Protein AF-A0A953QX97-F1 (afdb_monomer_lite)

Foldseek 3Di:
DQPVVVVVVVVVCCCVPDPVPHDAPDPVRSVVSSVVVVVVCVVVDDDDDDDDDDPVVVPPDD

Secondary structure (DSSP, 8-state):
--HHHHHHHHHHHHIIIIITT---SSHHHHHHHHHHHHHHHHHHPPPP------GGGG----

Structure (mmCIF, N/CA/C/O backbone):
data_AF-A0A953QX97-F1
#
_entry.id   AF-A0A953QX97-F1
#
loop_
_atom_site.group_PDB
_atom_site.id
_atom_site.type_symbol
_atom_site.label_atom_id
_atom_site.label_alt_id
_atom_site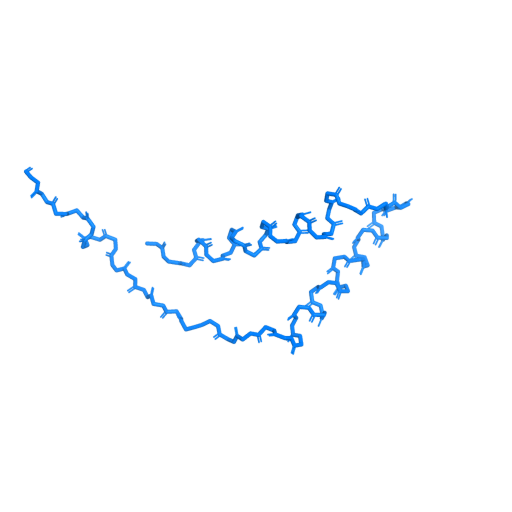.label_comp_id
_atom_site.label_asym_id
_atom_site.label_entity_id
_atom_site.label_seq_id
_atom_site.pdbx_PDB_ins_code
_atom_site.Cartn_x
_atom_site.Cartn_y
_atom_site.Cartn_z
_atom_site.occupancy
_atom_site.B_iso_or_equiv
_atom_site.auth_seq_id
_atom_site.auth_comp_id
_atom_site.auth_asym_id
_atom_site.auth_atom_id
_atom_site.pdbx_PDB_model_num
ATOM 1 N N . SER A 1 1 ? 21.172 -10.842 -5.488 1.00 54.31 1 SER A N 1
ATOM 2 C CA . SER A 1 1 ? 19.816 -10.936 -4.907 1.00 54.31 1 SER A CA 1
ATOM 3 C C . SER A 1 1 ? 18.952 -9.772 -5.378 1.00 54.31 1 SER A C 1
ATOM 5 O O . SER A 1 1 ? 19.020 -8.703 -4.796 1.00 54.31 1 SER A O 1
ATOM 7 N N . SER A 1 2 ? 18.210 -9.927 -6.482 1.00 66.06 2 SER A N 1
ATOM 8 C CA . SER A 1 2 ? 17.382 -8.841 -7.058 1.00 66.06 2 SER A CA 1
ATOM 9 C C . SER A 1 2 ? 15.912 -8.897 -6.606 1.00 66.06 2 SER A C 1
ATOM 11 O O . SER A 1 2 ? 15.245 -7.869 -6.559 1.00 66.06 2 SER A O 1
ATOM 13 N N . TRP A 1 3 ? 15.420 -10.079 -6.212 1.00 69.75 3 TRP A N 1
ATOM 14 C CA . TRP A 1 3 ? 14.010 -10.306 -5.871 1.00 69.75 3 TRP A CA 1
ATOM 15 C C . TRP A 1 3 ? 13.602 -9.760 -4.497 1.00 69.75 3 TRP A C 1
ATOM 17 O O . TRP A 1 3 ? 12.664 -8.971 -4.415 1.00 69.75 3 TRP A O 1
ATOM 27 N N . MET A 1 4 ? 14.356 -10.100 -3.446 1.00 79.31 4 MET A N 1
ATOM 28 C CA . MET A 1 4 ? 14.082 -9.643 -2.075 1.00 79.31 4 MET A CA 1
ATOM 29 C C . MET A 1 4 ? 14.016 -8.112 -1.988 1.00 79.31 4 MET A C 1
ATOM 31 O O . MET A 1 4 ? 13.078 -7.551 -1.436 1.00 79.31 4 MET A O 1
ATOM 35 N N . ASN A 1 5 ? 14.937 -7.440 -2.679 1.00 81.88 5 ASN A N 1
ATOM 36 C CA . ASN A 1 5 ? 14.987 -5.985 -2.747 1.00 81.88 5 ASN A CA 1
ATOM 37 C C . ASN A 1 5 ? 13.700 -5.364 -3.332 1.00 81.88 5 ASN A C 1
ATOM 39 O O . ASN A 1 5 ? 13.280 -4.300 -2.897 1.00 81.88 5 ASN A O 1
ATOM 43 N N . GLN A 1 6 ? 13.044 -6.001 -4.312 1.00 80.81 6 GLN A N 1
ATOM 44 C CA . GLN A 1 6 ? 11.787 -5.471 -4.868 1.00 80.81 6 GLN A CA 1
ATOM 45 C C . GLN A 1 6 ? 10.613 -5.640 -3.901 1.00 80.81 6 GLN A C 1
ATOM 47 O O . GLN A 1 6 ? 9.771 -4.749 -3.791 1.00 80.81 6 GLN A O 1
ATOM 52 N N . VAL A 1 7 ? 10.573 -6.764 -3.184 1.00 86.12 7 VAL A N 1
ATOM 53 C CA . VAL A 1 7 ? 9.558 -7.028 -2.159 1.00 86.12 7 VAL A CA 1
ATOM 54 C C . VAL A 1 7 ? 9.692 -6.024 -1.008 1.00 86.12 7 VAL A C 1
ATOM 56 O O . VAL A 1 7 ? 8.703 -5.408 -0.616 1.00 86.12 7 VAL A O 1
ATOM 59 N N . GLU A 1 8 ? 10.915 -5.772 -0.537 1.00 89.88 8 GLU A N 1
ATOM 60 C CA . GLU A 1 8 ? 11.212 -4.780 0.508 1.00 89.88 8 GLU A CA 1
ATOM 61 C C . GLU A 1 8 ? 10.810 -3.353 0.099 1.00 89.88 8 GLU A C 1
ATOM 63 O O . GLU A 1 8 ? 10.184 -2.626 0.878 1.00 89.88 8 GLU A O 1
ATOM 68 N N . ILE A 1 9 ? 11.103 -2.954 -1.145 1.00 89.06 9 ILE A N 1
ATOM 69 C CA . ILE A 1 9 ? 10.695 -1.649 -1.688 1.00 89.06 9 ILE A CA 1
ATOM 70 C C . ILE A 1 9 ? 9.168 -1.527 -1.726 1.00 89.06 9 ILE A C 1
ATOM 72 O O . ILE A 1 9 ? 8.624 -0.468 -1.401 1.00 89.06 9 ILE A O 1
ATOM 76 N N . TRP A 1 10 ? 8.462 -2.590 -2.114 1.00 90.12 10 TRP A N 1
ATOM 77 C CA . TRP A 1 10 ? 7.002 -2.579 -2.146 1.00 90.12 10 TRP A CA 1
ATOM 78 C C . TRP A 1 10 ? 6.405 -2.434 -0.740 1.00 90.12 10 TRP A C 1
ATOM 80 O O . TRP A 1 10 ? 5.544 -1.578 -0.530 1.00 90.12 10 TRP A O 1
ATOM 90 N N . PHE A 1 11 ? 6.912 -3.181 0.246 1.00 92.44 11 PHE A N 1
ATOM 91 C CA . PHE A 1 11 ? 6.471 -3.045 1.639 1.00 92.44 11 PHE A CA 1
ATOM 92 C C . PHE A 1 11 ? 6.786 -1.667 2.229 1.00 92.44 11 PHE A C 1
ATOM 94 O O . PHE A 1 11 ? 5.952 -1.100 2.934 1.00 92.44 11 PHE A O 1
ATOM 101 N N . SER A 1 12 ? 7.924 -1.074 1.868 1.00 93.94 12 SER A N 1
ATOM 102 C CA . SER A 1 12 ? 8.275 0.294 2.271 1.00 93.94 12 SER A CA 1
ATOM 103 C C . SER A 1 12 ? 7.261 1.327 1.762 1.00 93.94 12 SER A C 1
ATOM 105 O O . SER A 1 12 ? 6.946 2.289 2.464 1.00 93.94 12 SER A O 1
ATOM 107 N N . LYS A 1 13 ? 6.712 1.133 0.554 1.00 92.88 13 LYS A N 1
ATOM 108 C CA . LYS A 1 13 ? 5.627 1.979 0.028 1.00 92.88 13 LYS A CA 1
ATOM 109 C C . LYS A 1 13 ? 4.322 1.769 0.786 1.00 92.88 13 LYS A C 1
ATOM 111 O O . LYS A 1 13 ? 3.710 2.750 1.200 1.00 92.88 13 LYS A O 1
ATOM 116 N N . LEU A 1 14 ? 3.933 0.511 1.011 1.00 94.25 14 LEU A N 1
ATOM 117 C CA . LEU A 1 14 ? 2.736 0.176 1.786 1.00 94.25 14 LEU A CA 1
ATOM 118 C C . LEU A 1 14 ? 2.776 0.825 3.176 1.00 94.25 14 LEU A C 1
ATOM 120 O O . LEU A 1 14 ? 1.784 1.407 3.609 1.00 94.25 14 LEU A O 1
ATOM 124 N N . GLN A 1 15 ? 3.925 0.761 3.851 1.00 95.19 15 GLN A N 1
ATOM 125 C CA . GLN A 1 15 ? 4.103 1.363 5.166 1.00 95.19 15 GLN A CA 1
ATOM 126 C C . GLN A 1 15 ? 3.882 2.880 5.121 1.00 95.19 15 GLN A C 1
ATOM 128 O O . GLN A 1 15 ? 3.005 3.387 5.815 1.00 95.19 15 GLN A O 1
ATOM 133 N N . ARG A 1 16 ? 4.587 3.593 4.239 1.00 95.31 16 ARG A N 1
ATOM 134 C CA . ARG A 1 16 ? 4.506 5.061 4.151 1.00 95.31 16 ARG A CA 1
ATOM 135 C C . ARG A 1 16 ? 3.128 5.578 3.739 1.00 95.31 16 ARG A C 1
ATOM 137 O O . ARG A 1 16 ? 2.706 6.642 4.187 1.00 95.31 16 ARG A O 1
ATOM 144 N N . GLU A 1 17 ? 2.457 4.871 2.833 1.00 92.12 17 GLU A N 1
ATOM 145 C CA . GLU A 1 17 ? 1.212 5.345 2.218 1.00 92.12 17 GLU A CA 1
ATOM 146 C C . GLU A 1 17 ? -0.040 4.893 2.975 1.00 92.12 17 GLU A C 1
ATOM 148 O O . GLU A 1 17 ? -1.036 5.616 2.980 1.00 92.12 17 GLU A O 1
ATOM 153 N N . VAL A 1 18 ? -0.006 3.722 3.621 1.00 94.19 18 VAL A N 1
ATOM 154 C CA . VAL A 1 18 ? -1.168 3.159 4.326 1.00 94.19 18 VAL A CA 1
ATOM 155 C C . VAL A 1 18 ? -0.983 3.175 5.833 1.00 94.19 18 VAL A C 1
ATOM 157 O O . VAL A 1 18 ? -1.914 3.569 6.525 1.00 94.19 18 VAL A O 1
ATOM 160 N N . ILE A 1 19 ? 0.169 2.744 6.349 1.00 94.38 19 ILE A N 1
ATOM 161 C CA . ILE A 1 19 ? 0.362 2.519 7.790 1.00 94.38 19 ILE A CA 1
ATOM 162 C C . ILE A 1 19 ? 0.697 3.824 8.514 1.00 94.38 19 ILE A C 1
ATOM 164 O O . ILE A 1 19 ? -0.051 4.225 9.398 1.00 94.38 19 ILE A O 1
ATOM 168 N N . ASP A 1 20 ? 1.748 4.530 8.093 1.00 93.31 20 ASP A N 1
ATOM 169 C CA . ASP A 1 20 ? 2.271 5.716 8.791 1.00 93.31 20 ASP A CA 1
ATOM 170 C C . ASP A 1 20 ? 1.281 6.895 8.797 1.00 93.31 20 ASP A C 1
ATOM 172 O O . ASP A 1 20 ? 1.336 7.766 9.661 1.00 93.31 20 ASP A O 1
ATOM 176 N N . ARG A 1 21 ? 0.371 6.940 7.817 1.00 89.19 21 ARG A N 1
ATOM 177 C CA . ARG A 1 21 ? -0.640 8.002 7.653 1.00 89.19 21 ARG A CA 1
ATOM 178 C C . ARG A 1 21 ? -2.070 7.510 7.887 1.00 89.19 21 ARG A C 1
ATOM 180 O O . ARG A 1 21 ? -3.023 8.263 7.688 1.00 89.19 21 ARG A O 1
ATOM 187 N N . GLY A 1 22 ? -2.238 6.239 8.241 1.00 89.00 22 GLY A N 1
ATOM 188 C CA . GLY A 1 22 ? -3.542 5.607 8.372 1.00 89.00 22 GLY A CA 1
ATOM 189 C C . GLY A 1 22 ? -4.126 5.775 9.767 1.00 89.00 22 GLY A C 1
ATOM 190 O O . GLY A 1 22 ? -3.509 5.414 10.760 1.00 89.00 22 GLY A O 1
ATOM 191 N N . ILE A 1 23 ? -5.364 6.257 9.845 1.00 92.00 23 ILE A N 1
ATOM 192 C CA . ILE A 1 23 ? -6.178 6.156 11.062 1.00 92.00 23 ILE A CA 1
ATOM 193 C C . ILE A 1 23 ? -6.988 4.869 10.956 1.00 92.00 23 ILE A C 1
ATOM 195 O O . ILE A 1 23 ? -7.664 4.674 9.945 1.00 92.00 23 ILE A O 1
ATOM 199 N N . PHE A 1 24 ? -6.951 4.001 11.965 1.00 95.44 24 PHE A N 1
ATOM 200 C CA . PHE A 1 24 ? -7.663 2.721 11.959 1.00 95.44 24 PHE A CA 1
ATOM 201 C C . PHE A 1 24 ? -8.531 2.593 13.203 1.00 95.44 24 PHE A C 1
ATOM 203 O O . PHE A 1 24 ? -8.046 2.739 14.318 1.00 95.44 24 PHE A O 1
ATOM 210 N N . THR A 1 25 ? -9.814 2.292 13.014 1.00 95.50 25 THR A N 1
ATOM 211 C CA . THR A 1 25 ? -10.759 2.115 14.131 1.00 95.50 25 THR A CA 1
ATOM 212 C C . THR A 1 25 ? -10.863 0.663 14.595 1.00 95.50 25 THR A C 1
ATOM 214 O O . THR A 1 25 ? -11.437 0.381 15.639 1.00 95.50 25 THR A O 1
ATOM 217 N N . SER A 1 26 ? -10.336 -0.278 13.805 1.00 97.06 26 SER A N 1
ATOM 218 C CA . SER A 1 26 ? -10.294 -1.709 14.116 1.00 97.06 26 SER A CA 1
ATOM 219 C C . SER A 1 26 ? -9.311 -2.445 13.201 1.00 97.06 26 SER A C 1
ATOM 221 O O . SER A 1 26 ? -8.942 -1.959 12.128 1.00 97.06 26 SER A O 1
ATOM 223 N N . VAL A 1 27 ? -8.962 -3.679 13.569 1.00 96.38 27 VAL A N 1
ATOM 224 C CA . VAL A 1 27 ? -8.174 -4.587 12.715 1.00 96.38 27 VAL A CA 1
ATOM 225 C C . VAL A 1 27 ? -8.892 -4.878 11.389 1.00 96.38 27 VAL A C 1
ATOM 227 O O . VAL A 1 27 ? -8.261 -4.966 10.334 1.00 96.38 27 VAL A O 1
ATOM 230 N N . ALA A 1 28 ? -10.225 -4.977 11.409 1.00 97.31 28 ALA A N 1
ATOM 231 C CA . ALA A 1 28 ? -11.019 -5.163 10.198 1.00 97.31 28 ALA A CA 1
ATOM 232 C C . ALA A 1 28 ? -10.907 -3.956 9.247 1.00 97.31 28 ALA A C 1
ATOM 234 O O . ALA A 1 28 ? -10.829 -4.132 8.028 1.00 97.31 28 ALA A O 1
ATOM 235 N N . ASP A 1 29 ? -10.856 -2.737 9.791 1.00 95.56 29 ASP A N 1
ATOM 236 C CA . ASP A 1 29 ? -10.658 -1.516 9.007 1.00 95.56 29 ASP A CA 1
ATOM 237 C C . ASP A 1 29 ? -9.253 -1.440 8.394 1.00 95.56 29 ASP A C 1
ATOM 239 O O . ASP A 1 29 ? -9.118 -1.168 7.198 1.00 95.56 29 ASP A O 1
ATOM 243 N N . LEU A 1 30 ? -8.219 -1.795 9.163 1.00 95.81 30 LEU A N 1
ATOM 244 C CA . LEU A 1 30 ? -6.851 -1.942 8.656 1.00 95.81 30 LEU A CA 1
ATOM 245 C C . LEU A 1 30 ? -6.792 -2.922 7.476 1.00 95.81 30 LEU A C 1
ATOM 247 O O . LEU A 1 30 ? -6.312 -2.571 6.395 1.00 95.81 30 LEU A O 1
ATOM 251 N N . ARG A 1 31 ? -7.352 -4.128 7.642 1.00 96.38 31 ARG A N 1
ATOM 252 C CA . ARG A 1 31 ? -7.407 -5.145 6.580 1.00 96.38 31 ARG A CA 1
ATOM 253 C C . ARG A 1 31 ? -8.080 -4.605 5.321 1.00 96.38 31 ARG A C 1
ATOM 255 O O . ARG A 1 31 ? -7.576 -4.799 4.214 1.00 96.38 31 ARG A O 1
ATOM 262 N N . ARG A 1 32 ? -9.212 -3.914 5.476 1.00 96.75 32 ARG A N 1
ATOM 263 C CA . ARG A 1 32 ? -9.962 -3.331 4.356 1.00 96.75 32 ARG A CA 1
ATOM 264 C C . ARG A 1 32 ? -9.127 -2.297 3.600 1.00 96.75 32 ARG A C 1
ATOM 266 O O . ARG A 1 32 ? -9.116 -2.313 2.368 1.00 96.75 32 ARG A O 1
ATOM 273 N N . LYS A 1 33 ? -8.417 -1.423 4.317 1.00 95.56 33 LYS A N 1
ATOM 274 C CA . LYS A 1 33 ? -7.569 -0.376 3.727 1.00 95.56 33 LYS A CA 1
ATOM 275 C C . LYS A 1 33 ? -6.361 -0.956 2.996 1.00 95.56 33 LYS A C 1
ATOM 277 O O . LYS A 1 33 ? -6.115 -0.556 1.861 1.00 95.56 33 LYS A O 1
ATOM 282 N N . ILE A 1 34 ? -5.695 -1.962 3.565 1.00 95.25 34 ILE A N 1
ATOM 283 C CA . ILE A 1 34 ? -4.597 -2.681 2.896 1.00 95.25 34 ILE A CA 1
ATOM 284 C C . ILE A 1 34 ? -5.090 -3.344 1.601 1.00 95.25 34 ILE A C 1
ATOM 286 O O . ILE A 1 34 ? -4.494 -3.160 0.543 1.00 95.25 34 ILE A O 1
ATOM 290 N N . LEU A 1 35 ? -6.216 -4.065 1.639 1.00 95.81 35 LEU A N 1
ATOM 291 C CA . LEU A 1 35 ? -6.768 -4.712 0.441 1.00 95.81 35 LEU A CA 1
ATOM 292 C C . LEU A 1 35 ? -7.173 -3.698 -0.635 1.00 95.81 35 LEU A C 1
ATOM 294 O O . LEU A 1 35 ? -6.966 -3.937 -1.826 1.00 95.81 35 LEU A O 1
ATOM 298 N N . ARG A 1 36 ? -7.733 -2.552 -0.232 1.00 95.06 36 ARG A N 1
ATOM 299 C CA . ARG A 1 36 ? -8.038 -1.452 -1.152 1.00 95.06 36 ARG A CA 1
ATOM 300 C C . ARG A 1 36 ? -6.766 -0.908 -1.798 1.00 95.06 36 ARG A C 1
ATOM 302 O O . ARG A 1 36 ? -6.758 -0.710 -3.009 1.00 95.06 36 ARG A O 1
ATOM 309 N N . TYR A 1 37 ? -5.709 -0.712 -1.015 1.00 93.44 37 TYR A N 1
ATOM 310 C CA . TYR A 1 37 ? -4.417 -0.260 -1.517 1.00 93.44 37 TYR A CA 1
ATOM 311 C C . TYR A 1 37 ? -3.836 -1.228 -2.549 1.00 93.44 37 TYR A C 1
ATOM 313 O O . TYR A 1 37 ? -3.493 -0.802 -3.646 1.00 93.44 37 TYR A O 1
ATOM 321 N N . ILE A 1 38 ? -3.830 -2.533 -2.258 1.00 93.50 38 ILE A N 1
ATOM 322 C CA . ILE A 1 38 ? -3.355 -3.570 -3.189 1.00 93.50 38 ILE A CA 1
ATOM 323 C C . ILE A 1 38 ? -4.125 -3.511 -4.516 1.00 93.50 38 ILE A C 1
ATOM 325 O O . ILE A 1 38 ? -3.517 -3.527 -5.585 1.00 93.50 38 ILE A O 1
ATOM 329 N N . ARG A 1 39 ? -5.460 -3.391 -4.465 1.00 94.12 39 ARG A N 1
ATOM 330 C CA . ARG A 1 39 ? -6.295 -3.284 -5.675 1.00 94.12 39 ARG A CA 1
ATOM 331 C C . ARG A 1 39 ? -5.993 -2.025 -6.485 1.00 94.12 39 ARG A C 1
ATOM 333 O O . ARG A 1 39 ? -5.993 -2.089 -7.709 1.00 94.12 39 ARG A O 1
ATOM 340 N N . LEU A 1 40 ? -5.773 -0.888 -5.825 1.00 91.81 40 LEU A N 1
ATOM 341 C CA . LEU A 1 40 ? -5.442 0.373 -6.496 1.00 91.81 40 LEU A CA 1
ATOM 342 C C . LEU A 1 40 ? -4.040 0.329 -7.104 1.00 91.81 40 LEU A C 1
ATOM 344 O O . LEU A 1 40 ? -3.879 0.672 -8.272 1.00 91.81 40 LEU A O 1
ATOM 348 N N . TYR A 1 41 ? -3.061 -0.159 -6.345 1.00 89.94 41 TYR A N 1
ATOM 349 C CA . TYR A 1 41 ? -1.695 -0.359 -6.809 1.00 89.94 41 TYR A CA 1
ATOM 350 C C . TYR A 1 41 ? -1.662 -1.283 -8.032 1.00 89.94 41 TYR A C 1
ATOM 352 O O . TYR A 1 41 ? -1.017 -0.968 -9.025 1.00 89.94 41 TYR A O 1
ATOM 360 N N . GLY A 1 42 ? -2.432 -2.376 -8.018 1.00 87.00 42 GLY A N 1
ATOM 361 C CA . GLY A 1 42 ? -2.524 -3.320 -9.135 1.00 87.00 42 GLY A CA 1
ATOM 362 C C . GLY A 1 42 ? -3.055 -2.728 -10.447 1.00 87.00 42 GLY A C 1
ATOM 363 O O . GLY A 1 42 ? -2.746 -3.264 -11.505 1.00 87.00 42 GLY A O 1
ATOM 364 N N . LYS A 1 43 ? -3.804 -1.615 -10.415 1.00 89.88 43 LYS A N 1
ATOM 365 C CA . LYS A 1 43 ? -4.295 -0.950 -11.638 1.00 89.88 43 LYS A CA 1
ATOM 366 C C . LYS A 1 43 ? -3.200 -0.198 -12.395 1.00 89.88 43 LYS A C 1
ATOM 368 O O . LYS A 1 43 ? -3.299 -0.052 -13.607 1.00 89.88 43 LYS A O 1
ATOM 373 N N . SER A 1 44 ? -2.195 0.314 -11.689 1.00 83.50 44 SER A N 1
A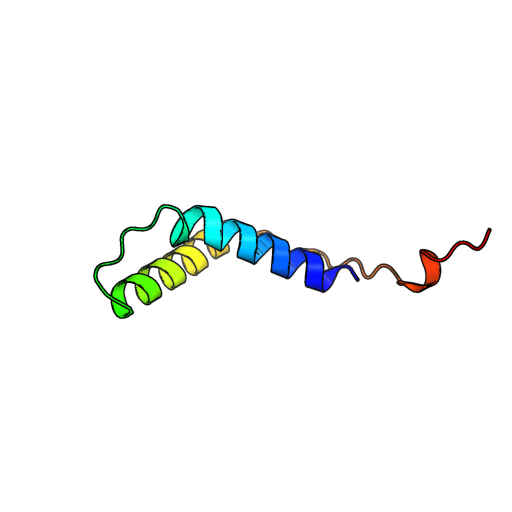TOM 374 C CA . SER A 1 44 ? -1.095 1.100 -12.265 1.00 83.50 44 SER A CA 1
ATOM 375 C C . SER A 1 44 ? 0.251 0.372 -12.222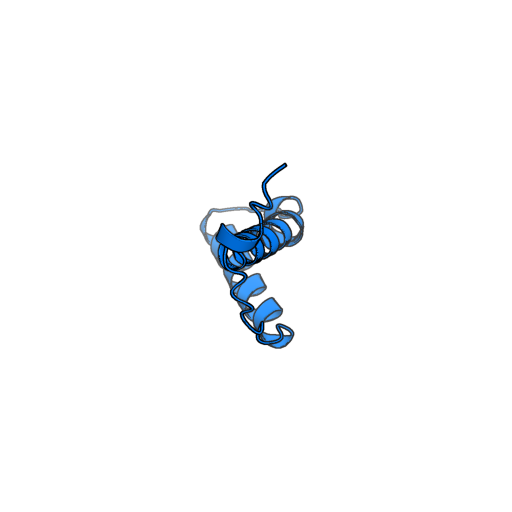 1.00 83.50 44 SER A C 1
ATOM 377 O O . SER A 1 44 ? 1.222 0.833 -12.829 1.00 83.50 44 SER A O 1
ATOM 379 N N . ALA A 1 45 ? 0.323 -0.764 -11.527 1.00 82.69 45 ALA A N 1
ATOM 380 C CA . ALA A 1 45 ? 1.519 -1.579 -11.430 1.00 82.69 45 ALA A CA 1
ATOM 381 C C . ALA A 1 45 ? 1.933 -2.100 -12.810 1.00 82.69 45 ALA A C 1
ATOM 383 O O . ALA A 1 45 ? 1.168 -2.758 -13.515 1.00 82.69 45 ALA A O 1
ATOM 384 N N . LYS A 1 46 ? 3.187 -1.836 -13.177 1.00 76.88 46 LYS A N 1
ATOM 385 C CA . LYS A 1 46 ? 3.803 -2.437 -14.358 1.00 76.88 46 LYS A CA 1
ATOM 386 C C . LYS A 1 46 ? 4.472 -3.753 -13.959 1.00 76.88 46 LYS A C 1
ATOM 388 O O . LYS A 1 46 ? 5.152 -3.776 -12.929 1.00 76.88 46 LYS A O 1
ATOM 393 N N . PRO A 1 47 ? 4.336 -4.825 -14.761 1.00 74.00 47 PRO A N 1
ATOM 394 C CA . PRO A 1 47 ? 5.060 -6.066 -14.525 1.00 74.00 47 PRO A CA 1
ATOM 395 C C . PRO A 1 47 ? 6.564 -5.795 -14.443 1.00 74.00 47 PRO A C 1
ATOM 397 O O . PRO A 1 47 ? 7.162 -5.236 -15.366 1.00 74.00 47 PRO A O 1
ATOM 400 N N . PHE A 1 48 ? 7.184 -6.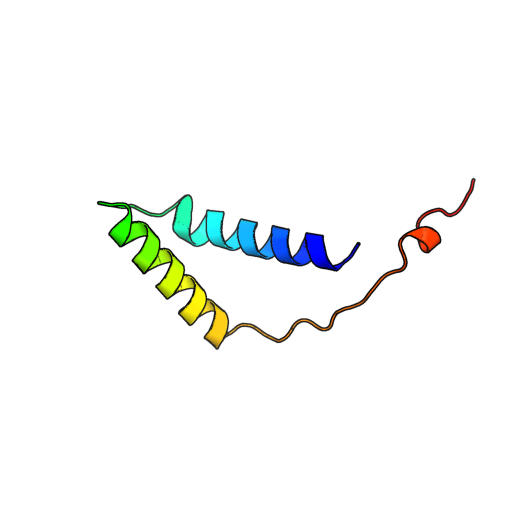178 -13.330 1.00 71.94 48 PHE A N 1
ATOM 401 C CA . PHE A 1 48 ? 8.627 -6.069 -13.175 1.00 71.94 48 PHE A CA 1
ATOM 402 C C . PHE A 1 48 ? 9.311 -7.158 -14.008 1.00 71.94 48 PHE A C 1
ATOM 404 O O . PHE A 1 48 ? 8.991 -8.341 -13.880 1.00 71.94 48 PHE A O 1
ATOM 411 N N . ARG A 1 49 ? 10.275 -6.782 -14.857 1.00 70.44 49 ARG A N 1
ATOM 412 C CA . ARG A 1 49 ? 11.145 -7.763 -15.519 1.00 70.44 49 ARG A CA 1
ATOM 413 C C . ARG A 1 49 ? 12.235 -8.191 -14.550 1.00 70.44 49 ARG A C 1
ATOM 415 O O . ARG A 1 49 ? 13.167 -7.434 -14.282 1.00 70.44 49 ARG A O 1
ATOM 422 N N . TRP A 1 50 ? 12.126 -9.421 -14.062 1.00 69.62 50 TRP A N 1
ATOM 423 C CA . TRP A 1 50 ? 13.118 -10.027 -13.187 1.00 69.62 50 TRP A CA 1
ATOM 424 C C . TRP A 1 50 ? 14.479 -10.102 -13.878 1.00 69.62 50 TRP A C 1
ATOM 426 O O . TRP A 1 50 ? 14.674 -10.863 -14.822 1.00 69.62 50 TRP A O 1
ATOM 436 N N . LYS A 1 51 ? 15.438 -9.309 -13.394 1.00 64.00 51 LYS A N 1
ATOM 437 C CA . LYS A 1 51 ? 16.849 -9.455 -13.751 1.00 64.00 51 LYS A CA 1
ATOM 438 C C . LYS A 1 51 ? 17.547 -10.185 -12.615 1.00 64.00 51 LYS A C 1
ATOM 440 O O . LYS A 1 51 ? 17.862 -9.598 -11.583 1.00 64.00 51 LYS A O 1
ATOM 445 N N . TYR A 1 52 ? 17.766 -11.482 -12.789 1.00 68.50 52 TYR A N 1
ATOM 446 C CA . TYR A 1 52 ? 18.612 -12.234 -11.875 1.00 68.50 52 TYR A CA 1
ATOM 447 C C . TYR A 1 52 ? 20.071 -11.825 -12.106 1.00 68.50 52 TYR A C 1
ATOM 449 O O . TYR A 1 52 ? 20.682 -12.180 -13.110 1.00 68.50 52 TYR A O 1
ATOM 457 N N . SER A 1 53 ? 20.618 -11.033 -11.188 1.00 66.12 53 SER A N 1
ATOM 458 C CA . SER A 1 53 ? 22.057 -10.791 -11.115 1.00 66.12 53 SER A CA 1
ATOM 459 C C . SER A 1 53 ? 22.683 -11.869 -10.236 1.00 66.12 53 SER A C 1
ATOM 461 O O . SER A 1 53 ? 22.386 -11.914 -9.035 1.00 66.12 53 SER A O 1
ATOM 463 N N . ASP A 1 54 ? 23.523 -12.712 -10.841 1.00 71.38 54 ASP A N 1
ATOM 464 C CA . ASP A 1 54 ? 24.313 -13.731 -10.148 1.00 71.38 54 ASP A 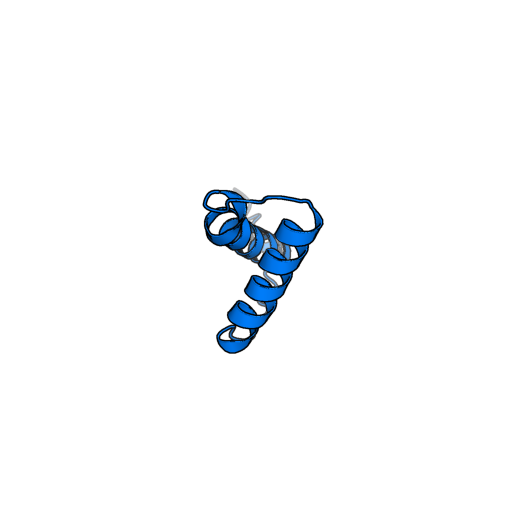CA 1
ATOM 465 C C . ASP A 1 54 ? 25.126 -13.073 -9.014 1.00 71.38 54 ASP A C 1
ATOM 467 O O . ASP A 1 54 ? 25.987 -12.230 -9.291 1.00 71.38 54 ASP A O 1
ATOM 471 N N . PRO A 1 55 ? 24.855 -13.412 -7.739 1.00 69.44 55 PRO A N 1
ATOM 472 C CA . PRO A 1 55 ? 25.576 -12.859 -6.597 1.00 69.44 55 PRO A CA 1
ATOM 473 C C . PRO A 1 55 ? 27.089 -13.106 -6.654 1.00 69.44 55 PRO A C 1
ATOM 475 O O . PRO A 1 55 ? 27.841 -12.295 -6.119 1.00 69.44 55 PRO A O 1
ATOM 478 N N . ARG A 1 56 ? 27.547 -14.170 -7.331 1.00 68.81 56 ARG A N 1
ATOM 479 C CA . ARG A 1 56 ? 28.974 -14.515 -7.462 1.00 68.81 56 ARG A CA 1
ATOM 480 C C . ARG A 1 56 ? 29.746 -13.501 -8.302 1.00 68.81 56 ARG A C 1
ATOM 482 O O . ARG A 1 56 ? 30.932 -13.310 -8.078 1.00 68.81 56 ARG A O 1
ATOM 489 N N . ARG A 1 57 ? 29.070 -12.778 -9.205 1.00 64.12 57 ARG A N 1
ATOM 490 C CA . ARG A 1 57 ? 29.680 -11.696 -9.999 1.00 64.12 57 ARG A CA 1
ATOM 491 C C . ARG A 1 57 ? 29.955 -10.415 -9.203 1.00 64.12 57 ARG A C 1
ATOM 493 O O . ARG A 1 57 ? 30.625 -9.534 -9.725 1.00 64.12 57 ARG A O 1
ATOM 500 N N . ARG A 1 58 ? 29.427 -10.272 -7.977 1.00 62.97 58 ARG A N 1
ATOM 501 C CA . ARG A 1 58 ? 29.723 -9.118 -7.103 1.00 62.97 58 ARG A CA 1
ATOM 502 C C . ARG A 1 58 ? 31.019 -9.275 -6.311 1.00 62.97 58 ARG A C 1
ATOM 504 O O . ARG A 1 58 ? 31.526 -8.275 -5.819 1.00 62.97 58 ARG A O 1
ATOM 511 N N . ILE A 1 59 ? 31.542 -10.493 -6.192 1.00 61.94 59 ILE A N 1
ATOM 512 C CA . ILE A 1 59 ? 32.827 -10.759 -5.548 1.00 61.94 59 ILE A CA 1
ATOM 513 C C . ILE A 1 59 ? 33.893 -10.676 -6.646 1.00 61.94 59 ILE A C 1
ATOM 515 O O . ILE A 1 59 ? 34.360 -11.691 -7.150 1.00 61.94 59 ILE A O 1
ATOM 519 N N . 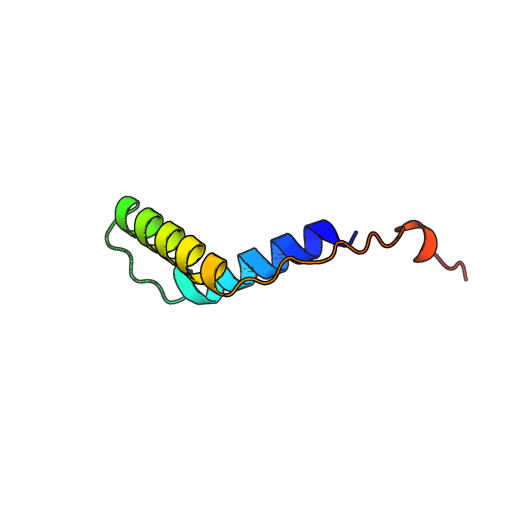GLN A 1 60 ? 34.218 -9.459 -7.089 1.00 59.88 60 GLN A N 1
ATOM 520 C CA . GLN A 1 60 ? 35.518 -9.236 -7.714 1.00 59.88 60 GLN A CA 1
ATOM 521 C C . GLN A 1 60 ? 36.529 -9.135 -6.575 1.00 59.88 60 GLN A C 1
ATOM 523 O O . GLN A 1 60 ? 36.482 -8.211 -5.765 1.00 59.88 60 GLN A O 1
ATOM 528 N N . SER A 1 61 ? 37.358 -10.170 -6.490 1.00 54.84 61 SER A N 1
ATOM 529 C CA . SER A 1 61 ? 38.560 -10.257 -5.672 1.00 54.84 61 SER A CA 1
ATOM 530 C C . SER A 1 61 ? 39.470 -9.055 -5.926 1.00 54.84 61 SER A C 1
ATOM 532 O O . SER A 1 61 ? 39.834 -8.811 -7.080 1.00 54.84 61 SER A O 1
ATOM 534 N N . TRP A 1 62 ? 39.835 -8.358 -4.853 1.00 49.62 62 TRP A N 1
ATOM 535 C CA . TRP A 1 62 ? 41.129 -7.691 -4.743 1.00 49.62 62 TRP A CA 1
ATOM 536 C C . TRP A 1 62 ? 42.081 -8.649 -4.038 1.00 49.62 62 TRP A C 1
ATOM 538 O O . TRP A 1 62 ? 41.613 -9.302 -3.075 1.00 49.62 62 TRP A O 1
#

Sequence (62 aa):
SSWMNQVEIWFSKLQREVIDRGIFTSVADLRRKILRYIRLYGKSAKPFRWKYSDPRRRIQSW

Radius of gyration: 16.75 Å; chains: 1; bounding box: 52×22×30 Å

pLDDT: mean 83.45, std 13.38, range [49.62, 97.31]